Protein AF-A0A8C5JN18-F1 (afdb_monomer)

Radius of gyration: 14.81 Å; Cα contacts (8 Å, |Δi|>4): 117; chains: 1; bounding box: 36×18×41 Å

Sequence (63 aa):
MPGKLKVKIVAGRHLPVMDRASDLTDAFVEVKFGNTTFKTDVYPKSLNPQWNSEWFKFEVSIF

Structure (mmCIF, N/CA/C/O backbone):
data_AF-A0A8C5JN18-F1
#
_entry.id   AF-A0A8C5JN18-F1
#
loop_
_atom_site.group_PDB
_atom_site.id
_atom_site.type_symbol
_atom_site.label_atom_id
_atom_site.label_alt_id
_atom_site.label_comp_id
_atom_site.label_asym_id
_atom_site.label_entity_id
_atom_site.label_seq_id
_atom_site.pdbx_PDB_ins_code
_atom_site.Cartn_x
_atom_site.Cartn_y
_atom_site.Cartn_z
_atom_site.occupancy
_atom_site.B_iso_or_equiv
_atom_site.auth_seq_id
_atom_site.auth_comp_id
_atom_site.auth_asym_id
_atom_site.auth_atom_id
_atom_site.pdbx_PDB_model_num
ATOM 1 N N . MET A 1 1 ? -23.571 -1.242 19.945 1.00 58.94 1 MET A N 1
ATOM 2 C CA . MET A 1 1 ? -22.191 -1.501 20.419 1.00 58.94 1 MET A CA 1
ATOM 3 C C . MET A 1 1 ? -21.234 -0.857 19.430 1.00 58.94 1 MET A C 1
ATOM 5 O O . MET A 1 1 ? -21.332 -1.214 18.261 1.00 58.94 1 MET A O 1
ATOM 9 N N . PRO A 1 2 ? -20.375 0.095 19.834 1.00 79.44 2 PRO A N 1
ATOM 10 C CA . PRO A 1 2 ? -19.353 0.619 18.936 1.00 79.44 2 PRO A CA 1
ATOM 11 C C . PRO A 1 2 ? -18.420 -0.519 18.497 1.00 79.44 2 PRO A C 1
ATOM 13 O O . PRO A 1 2 ? -17.954 -1.307 19.321 1.00 79.44 2 PRO A O 1
ATOM 16 N N . GLY A 1 3 ? -18.218 -0.643 17.189 1.00 89.12 3 GLY A N 1
ATOM 17 C CA . GLY A 1 3 ? -17.376 -1.660 16.566 1.00 89.12 3 GLY A CA 1
ATOM 18 C C . GLY A 1 3 ? -16.017 -1.091 16.171 1.00 89.12 3 GLY A C 1
ATOM 19 O O . GLY A 1 3 ? -15.847 0.119 16.061 1.00 89.12 3 GLY A O 1
ATOM 20 N N . LYS A 1 4 ? -15.037 -1.963 15.922 1.00 92.31 4 LYS A N 1
ATOM 21 C CA . LYS A 1 4 ? -13.729 -1.560 15.386 1.00 92.31 4 LYS A CA 1
ATOM 22 C C . LYS A 1 4 ? -13.438 -2.334 14.114 1.00 92.31 4 LYS A C 1
ATOM 24 O O . LYS A 1 4 ? -13.407 -3.563 14.144 1.00 92.31 4 LYS A O 1
ATOM 29 N N . LEU A 1 5 ? -13.173 -1.621 13.024 1.00 93.88 5 LEU A N 1
ATOM 30 C CA . LEU A 1 5 ? -12.671 -2.204 11.783 1.00 93.88 5 LEU A CA 1
ATOM 31 C C . LEU A 1 5 ? -11.160 -1.975 11.718 1.00 93.88 5 LEU A C 1
ATOM 33 O O . LEU A 1 5 ? -10.687 -0.844 11.820 1.00 93.88 5 LEU A O 1
ATOM 37 N N . LYS A 1 6 ? -10.394 -3.057 11.564 1.00 96.56 6 LYS A N 1
ATOM 38 C CA . LYS A 1 6 ? -8.941 -3.004 11.383 1.00 96.56 6 LYS A CA 1
ATOM 39 C C . LYS A 1 6 ? -8.589 -3.542 10.006 1.00 96.56 6 LYS A C 1
ATOM 41 O O . LYS A 1 6 ? -8.997 -4.646 9.662 1.00 96.56 6 LYS A O 1
ATOM 46 N N . VAL A 1 7 ? -7.818 -2.777 9.244 1.00 97.94 7 VAL A N 1
ATOM 47 C CA . VAL A 1 7 ? -7.386 -3.140 7.891 1.00 97.94 7 VAL A CA 1
ATOM 48 C C . VAL A 1 7 ? -5.867 -3.095 7.833 1.00 97.94 7 VAL A C 1
ATOM 50 O O . VAL A 1 7 ? -5.257 -2.137 8.300 1.00 97.94 7 VAL A O 1
ATOM 53 N N . LYS A 1 8 ? -5.257 -4.131 7.261 1.00 98.12 8 LYS A N 1
ATOM 54 C CA . LYS A 1 8 ? -3.828 -4.176 6.953 1.00 98.12 8 LYS A CA 1
ATOM 55 C C . LYS A 1 8 ? -3.666 -4.437 5.465 1.00 98.12 8 LYS A C 1
ATOM 57 O O . LYS A 1 8 ? -4.227 -5.398 4.942 1.00 98.12 8 LYS A O 1
ATOM 62 N N . ILE A 1 9 ? -2.905 -3.582 4.792 1.00 98.56 9 ILE A N 1
ATOM 63 C CA . ILE A 1 9 ? -2.606 -3.732 3.372 1.00 98.56 9 ILE A CA 1
ATOM 64 C C . ILE A 1 9 ? -1.311 -4.524 3.249 1.00 98.56 9 ILE A C 1
ATOM 66 O O . ILE A 1 9 ? -0.235 -4.056 3.615 1.00 98.56 9 ILE A O 1
ATOM 70 N N . VAL A 1 10 ? -1.430 -5.756 2.761 1.00 98.62 10 VAL A N 1
ATOM 71 C CA . VAL A 1 10 ? -0.288 -6.665 2.621 1.00 98.62 10 VAL A CA 1
ATOM 72 C C . VAL A 1 10 ? 0.413 -6.425 1.288 1.00 98.62 10 VAL A C 1
ATOM 74 O O . VAL A 1 10 ? 1.571 -6.013 1.276 1.00 98.62 10 VAL A O 1
ATOM 77 N N . ALA A 1 11 ? -0.286 -6.640 0.171 1.00 98.69 11 ALA A N 1
ATOM 78 C CA . ALA A 1 11 ? 0.306 -6.593 -1.162 1.00 98.69 11 ALA A CA 1
ATOM 79 C C . ALA A 1 11 ? -0.730 -6.341 -2.267 1.00 98.69 11 ALA A C 1
ATOM 81 O O . ALA A 1 11 ? -1.917 -6.620 -2.091 1.00 98.69 11 ALA A O 1
ATOM 82 N N . GLY A 1 12 ? -0.242 -5.884 -3.419 1.00 98.31 12 GLY A N 1
ATOM 83 C CA . GLY A 1 12 ? -0.924 -5.915 -4.713 1.00 98.31 12 GLY A CA 1
ATOM 84 C C . GLY A 1 12 ? -0.248 -6.937 -5.628 1.00 98.31 12 GLY A C 1
ATOM 85 O O . GLY A 1 12 ? 0.917 -7.278 -5.420 1.00 98.31 12 GLY A O 1
ATOM 86 N N . ARG A 1 13 ? -0.967 -7.470 -6.618 1.00 98.38 13 ARG A N 1
ATOM 87 C CA . ARG A 1 13 ? -0.421 -8.447 -7.574 1.00 98.38 13 ARG A CA 1
ATOM 88 C C . ARG A 1 13 ? -0.955 -8.180 -8.967 1.00 98.38 13 ARG A C 1
ATOM 90 O O . ARG A 1 13 ? -2.138 -7.875 -9.101 1.00 98.38 13 ARG A O 1
ATOM 97 N N . HIS A 1 14 ? -0.095 -8.349 -9.967 1.00 98.25 14 HIS A N 1
ATOM 98 C CA . HIS A 1 14 ? -0.423 -8.155 -11.382 1.00 98.25 14 HIS A CA 1
ATOM 99 C C . HIS A 1 14 ? -1.087 -6.800 -11.663 1.00 98.25 14 HIS A C 1
ATOM 101 O O . HIS A 1 14 ? -2.088 -6.721 -12.376 1.00 98.25 14 HIS A O 1
ATOM 107 N N . LEU A 1 15 ? -0.550 -5.731 -11.071 1.00 98.38 15 LEU A N 1
ATOM 108 C CA . LEU A 1 15 ? -1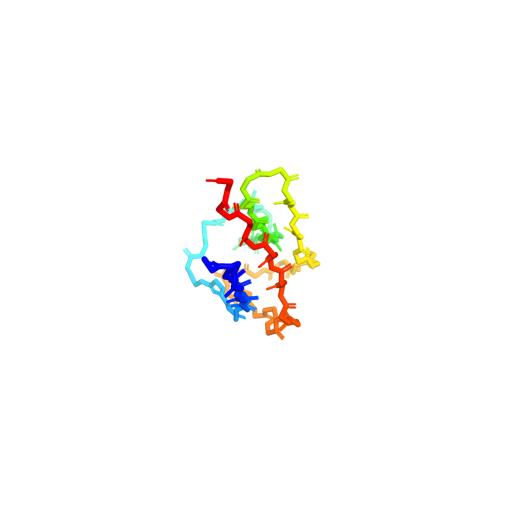.008 -4.384 -11.388 1.00 98.38 15 LEU A CA 1
ATOM 109 C C . LEU A 1 15 ? -0.736 -4.076 -12.869 1.00 98.38 15 LEU A C 1
ATOM 111 O O . LEU A 1 15 ? 0.234 -4.588 -13.433 1.00 98.38 15 LEU A O 1
ATOM 115 N N . PRO A 1 16 ? -1.579 -3.254 -13.512 1.00 98.25 16 PRO A N 1
ATOM 116 C CA . PRO A 1 16 ? -1.321 -2.804 -14.872 1.00 98.25 16 PRO A CA 1
ATOM 117 C C . PRO A 1 16 ? -0.040 -1.971 -14.928 1.00 98.25 16 PRO A C 1
ATOM 119 O O . PRO A 1 16 ? 0.309 -1.293 -13.959 1.00 98.25 16 PRO A O 1
ATOM 122 N N . VAL A 1 17 ? 0.620 -1.991 -16.083 1.00 98.12 17 VAL A N 1
ATOM 123 C CA . VAL A 1 17 ? 1.723 -1.082 -16.404 1.00 98.12 17 VAL A CA 1
ATOM 124 C C . VAL A 1 17 ? 1.162 0.322 -16.603 1.00 98.12 17 VAL A C 1
ATOM 126 O O . VAL A 1 17 ? 0.313 0.527 -17.473 1.00 98.12 17 VAL A O 1
ATOM 129 N N . MET A 1 18 ? 1.647 1.281 -15.816 1.00 97.56 18 MET A N 1
ATOM 130 C CA . MET A 1 18 ? 1.275 2.695 -15.923 1.00 97.56 18 MET A CA 1
ATOM 131 C C . MET A 1 18 ? 2.421 3.564 -16.449 1.00 97.56 18 MET A C 1
ATOM 133 O O . MET A 1 18 ? 2.160 4.619 -17.022 1.00 97.56 18 MET A O 1
ATOM 137 N N . ASP A 1 19 ? 3.670 3.109 -16.328 1.00 97.31 19 ASP A N 1
ATOM 138 C CA . ASP A 1 19 ? 4.833 3.714 -16.971 1.00 97.31 19 ASP A CA 1
ATOM 139 C C . ASP A 1 19 ? 5.400 2.777 -18.046 1.00 97.31 19 ASP A C 1
ATOM 141 O O . ASP A 1 19 ? 6.028 1.762 -17.749 1.00 97.31 19 ASP A O 1
ATOM 145 N N . ARG A 1 20 ? 5.205 3.145 -19.317 1.00 95.44 20 ARG A N 1
ATOM 146 C CA . ARG A 1 20 ? 5.694 2.370 -20.472 1.00 95.44 20 ARG A CA 1
ATOM 147 C C . ARG A 1 20 ? 7.213 2.403 -20.636 1.00 95.44 20 AR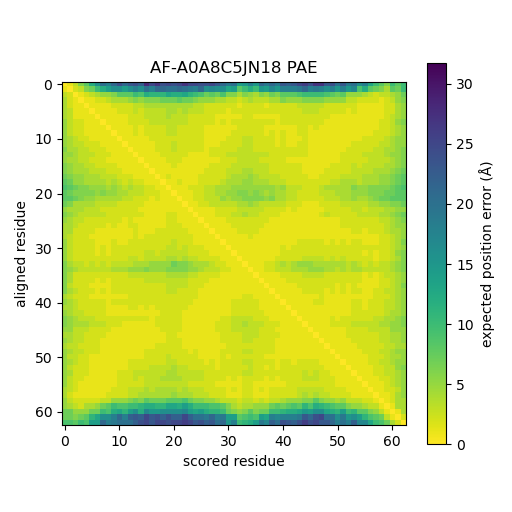G A C 1
ATOM 149 O O . ARG A 1 20 ? 7.740 1.586 -21.376 1.00 95.44 20 ARG A O 1
ATOM 156 N N . ALA A 1 21 ? 7.917 3.357 -20.024 1.00 97.19 21 ALA A N 1
ATOM 157 C CA . ALA A 1 21 ? 9.375 3.410 -20.126 1.00 97.19 21 ALA A CA 1
ATOM 158 C C . ALA A 1 21 ? 10.046 2.372 -19.217 1.00 97.19 21 ALA A C 1
ATOM 160 O O . ALA A 1 21 ? 11.119 1.873 -19.547 1.00 97.19 21 ALA A O 1
ATOM 161 N N . SER A 1 22 ? 9.426 2.061 -18.076 1.00 96.56 22 SER A N 1
ATOM 162 C CA . SER A 1 22 ? 9.929 1.066 -17.127 1.00 96.56 22 SER A CA 1
ATOM 163 C C . SER A 1 22 ? 9.179 -0.265 -17.156 1.00 96.56 22 SER A C 1
ATOM 165 O O . SER A 1 22 ? 9.638 -1.202 -16.512 1.00 96.56 22 SER A O 1
ATOM 167 N N . ASP A 1 23 ? 8.053 -0.349 -17.873 1.00 97.94 23 ASP A N 1
ATOM 168 C CA . ASP A 1 23 ? 7.091 -1.460 -17.826 1.00 97.94 23 ASP A CA 1
ATOM 169 C C . ASP A 1 23 ? 6.567 -1.752 -16.404 1.00 97.94 23 ASP A C 1
ATOM 171 O O . ASP A 1 23 ? 6.180 -2.872 -16.063 1.00 97.94 23 ASP A O 1
ATOM 175 N N . LEU A 1 24 ? 6.557 -0.731 -15.541 1.00 98.31 24 LEU A N 1
ATOM 176 C CA . LEU A 1 24 ? 6.212 -0.842 -14.124 1.00 98.31 24 LEU A CA 1
ATOM 177 C C . LEU A 1 24 ? 5.182 0.225 -13.720 1.00 98.31 24 LEU A C 1
ATOM 179 O O . LEU A 1 24 ? 4.656 0.978 -14.543 1.00 98.31 24 LEU A O 1
ATOM 183 N N . THR A 1 25 ? 4.858 0.249 -12.428 1.00 98.31 25 THR A N 1
ATOM 184 C CA . THR A 1 25 ? 3.895 1.175 -11.827 1.00 98.31 25 THR A CA 1
ATOM 185 C C . THR A 1 25 ? 4.372 1.610 -10.452 1.00 98.31 25 THR A C 1
ATOM 187 O O . THR A 1 25 ? 4.845 0.787 -9.669 1.00 98.31 25 THR A O 1
ATOM 190 N N . ASP A 1 26 ? 4.197 2.892 -10.148 1.00 98.31 26 ASP A N 1
ATOM 191 C CA . ASP A 1 26 ? 4.269 3.421 -8.789 1.00 98.31 26 ASP A CA 1
ATOM 192 C C . ASP A 1 26 ? 2.861 3.355 -8.180 1.00 98.31 26 ASP A C 1
ATOM 194 O O . ASP A 1 26 ? 1.917 3.938 -8.716 1.00 98.31 26 ASP A O 1
ATOM 198 N N . ALA A 1 27 ? 2.687 2.611 -7.089 1.00 98.31 27 ALA A N 1
ATOM 199 C CA . ALA A 1 27 ? 1.366 2.303 -6.539 1.00 98.31 27 ALA A CA 1
ATOM 200 C C . ALA A 1 27 ? 1.242 2.697 -5.065 1.00 98.31 27 ALA A C 1
ATOM 202 O O . ALA A 1 27 ? 2.175 2.533 -4.287 1.00 98.31 27 ALA A O 1
ATOM 203 N N . PHE A 1 28 ? 0.052 3.116 -4.642 1.00 98.62 28 PHE A N 1
ATOM 204 C CA . PHE A 1 28 ? -0.338 3.205 -3.232 1.00 98.62 28 PHE A CA 1
ATOM 205 C C . PHE A 1 28 ? -1.796 2.762 -3.079 1.00 98.62 28 PHE A C 1
ATOM 207 O O . PHE A 1 28 ? -2.538 2.705 -4.061 1.00 98.62 28 PHE A O 1
ATOM 214 N N . VAL A 1 29 ? -2.217 2.449 -1.853 1.00 98.69 29 VAL A N 1
ATOM 215 C CA . VAL A 1 29 ? -3.604 2.078 -1.548 1.00 98.69 29 VAL A CA 1
ATOM 216 C C . VAL A 1 29 ? -4.239 3.141 -0.663 1.00 98.69 29 VAL A C 1
ATOM 218 O O . VAL A 1 29 ? -3.679 3.515 0.365 1.00 98.69 29 VAL A O 1
ATOM 221 N N . GLU A 1 30 ? -5.431 3.596 -1.046 1.00 98.38 30 GLU A N 1
ATOM 222 C CA . GLU A 1 30 ? -6.316 4.401 -0.205 1.00 98.38 30 GLU A CA 1
ATOM 223 C C . GLU A 1 30 ? -7.392 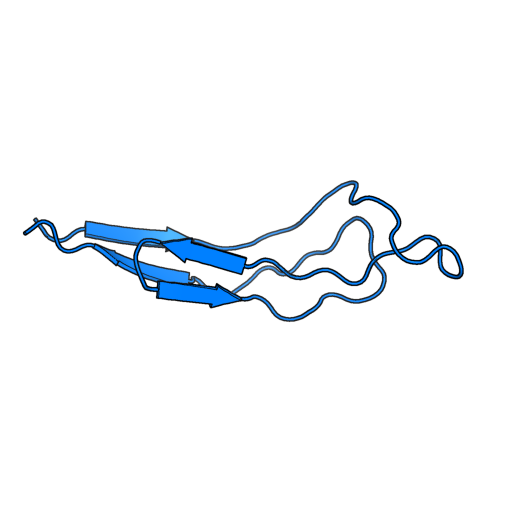3.496 0.415 1.00 98.38 30 GLU A C 1
ATOM 225 O O . GLU A 1 30 ? -8.075 2.754 -0.290 1.00 98.38 30 GLU A O 1
ATOM 230 N N . VAL A 1 31 ? -7.549 3.553 1.739 1.00 97.88 31 VAL A N 1
ATOM 231 C CA . VAL A 1 31 ? -8.591 2.829 2.477 1.00 97.88 31 VAL A CA 1
ATOM 232 C C . VAL A 1 31 ? -9.529 3.848 3.099 1.00 97.88 31 VAL A C 1
ATOM 234 O O . VAL A 1 31 ? -9.112 4.639 3.946 1.00 97.88 31 VAL A O 1
ATOM 237 N N . LYS A 1 32 ? -10.802 3.814 2.708 1.00 97.12 32 LYS A N 1
ATOM 238 C CA . LYS A 1 32 ? -11.825 4.744 3.189 1.00 97.12 32 LYS A CA 1
ATOM 239 C C . LYS A 1 32 ? -12.956 3.999 3.884 1.00 97.12 32 LYS A C 1
ATOM 241 O O . LYS A 1 32 ? -13.497 3.039 3.341 1.00 97.12 32 LYS A O 1
ATOM 246 N N . PHE A 1 33 ? -13.342 4.477 5.061 1.00 94.69 33 PHE A N 1
ATOM 247 C CA . PHE A 1 33 ? -14.526 4.012 5.775 1.00 94.69 33 PHE A CA 1
ATOM 248 C C . PHE A 1 33 ? -15.226 5.207 6.429 1.00 94.69 33 PHE A C 1
ATOM 250 O O . PHE A 1 33 ? -14.656 5.891 7.282 1.00 94.69 33 PHE A O 1
ATOM 257 N N . GLY A 1 34 ? -16.459 5.483 5.994 1.00 91.38 34 GLY A N 1
ATOM 258 C CA . GLY A 1 34 ? -17.168 6.710 6.354 1.00 91.38 34 GLY A CA 1
ATOM 259 C C . GLY A 1 34 ? -16.383 7.957 5.932 1.00 91.38 34 GLY A C 1
ATOM 260 O O . GLY A 1 34 ? -16.024 8.110 4.762 1.00 91.38 34 GLY A O 1
ATOM 261 N N . ASN A 1 35 ? -16.095 8.824 6.905 1.00 92.31 35 ASN A N 1
ATOM 262 C CA . ASN A 1 35 ? -15.352 10.075 6.710 1.00 92.31 35 ASN A CA 1
ATOM 263 C C . ASN A 1 35 ? -13.843 9.938 6.965 1.00 92.31 35 ASN A C 1
ATOM 265 O O . ASN A 1 35 ? -13.11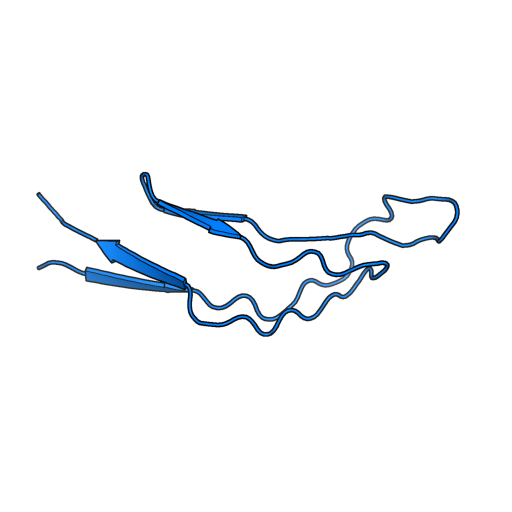3 10.916 6.825 1.00 92.31 35 ASN A O 1
ATOM 269 N N . THR A 1 36 ? -13.370 8.748 7.336 1.00 94.62 36 THR A N 1
ATOM 270 C CA . THR A 1 36 ? -11.954 8.504 7.611 1.00 94.62 36 THR A CA 1
ATOM 271 C C . THR A 1 36 ? -11.297 7.862 6.399 1.00 94.62 36 THR A C 1
ATOM 273 O O . THR A 1 36 ? -11.796 6.86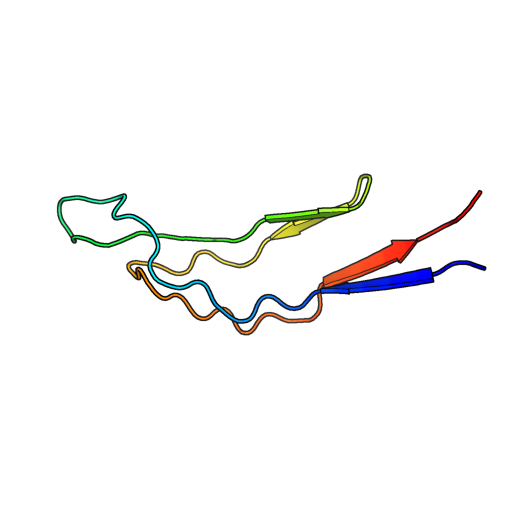8 5.864 1.00 94.62 36 THR A O 1
ATOM 276 N N . THR A 1 37 ? -10.145 8.399 6.011 1.00 97.56 37 THR A N 1
ATOM 277 C CA . THR A 1 37 ? -9.305 7.873 4.936 1.00 97.56 37 THR A CA 1
ATOM 278 C C . THR A 1 37 ? -7.886 7.668 5.450 1.00 97.56 37 THR A C 1
ATOM 280 O O . THR A 1 37 ? -7.316 8.560 6.075 1.00 97.56 37 THR A O 1
ATOM 283 N N . PHE A 1 38 ? -7.301 6.515 5.136 1.00 98.25 38 PHE A N 1
ATOM 284 C CA . PHE A 1 38 ? -5.879 6.232 5.312 1.00 98.25 38 PHE A CA 1
ATOM 285 C C . PHE A 1 38 ? -5.229 5.913 3.969 1.00 98.25 38 PHE A C 1
ATOM 287 O O . PHE A 1 38 ? -5.900 5.479 3.031 1.00 98.25 38 PHE A O 1
ATOM 294 N N . LYS A 1 39 ? -3.914 6.114 3.887 1.00 98.38 39 LYS A N 1
ATOM 295 C CA . LYS A 1 39 ? -3.101 5.792 2.713 1.00 98.38 39 LYS A CA 1
ATOM 296 C C . LYS A 1 39 ? -1.859 5.026 3.133 1.00 98.38 39 LYS A C 1
ATOM 298 O O . LYS A 1 39 ? -1.331 5.260 4.218 1.00 98.38 39 LYS A O 1
ATOM 303 N N . THR A 1 40 ? -1.405 4.122 2.277 1.00 98.69 40 THR A N 1
ATOM 304 C CA . THR A 1 40 ? -0.035 3.607 2.350 1.00 98.69 40 THR A CA 1
ATOM 305 C C . THR A 1 40 ? 0.934 4.614 1.739 1.00 98.69 40 THR A C 1
ATOM 307 O O . THR A 1 40 ? 0.525 5.487 0.970 1.00 98.69 40 THR A O 1
ATOM 310 N N . ASP A 1 41 ? 2.224 4.424 1.993 1.00 98.38 41 ASP A N 1
ATOM 311 C 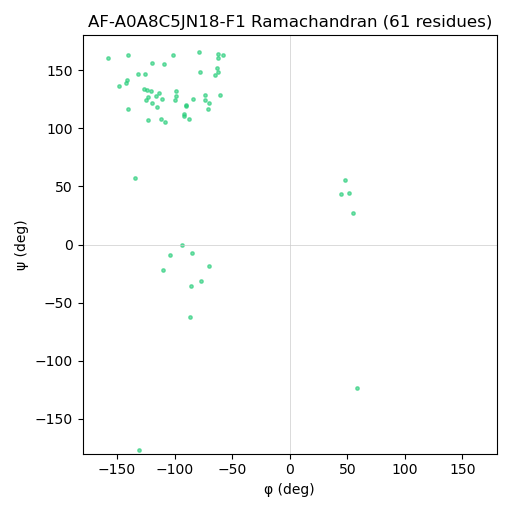CA . ASP A 1 41 ? 3.258 5.040 1.166 1.00 98.38 41 ASP A CA 1
ATOM 312 C C . ASP A 1 41 ? 3.179 4.529 -0.282 1.00 98.38 41 ASP A C 1
ATOM 314 O O . ASP A 1 41 ? 2.601 3.468 -0.574 1.00 98.38 41 ASP A O 1
ATOM 318 N N . VAL A 1 42 ? 3.776 5.295 -1.194 1.00 98.56 42 VAL A N 1
ATOM 319 C CA . VAL A 1 42 ? 3.952 4.879 -2.586 1.00 98.56 42 VAL A CA 1
ATOM 320 C C . VAL A 1 42 ? 5.040 3.812 -2.648 1.00 98.56 42 VAL A C 1
ATOM 322 O O . VAL A 1 42 ? 6.166 4.032 -2.210 1.00 98.56 42 VAL A O 1
ATOM 325 N N . TYR A 1 43 ? 4.706 2.660 -3.220 1.00 98.56 43 TYR A N 1
ATOM 326 C CA . TYR A 1 43 ? 5.656 1.625 -3.592 1.00 98.56 43 TYR A CA 1
ATOM 327 C C . TYR A 1 43 ? 6.083 1.866 -5.044 1.00 98.56 43 TYR A C 1
ATOM 329 O O . TYR A 1 43 ? 5.245 1.731 -5.942 1.00 98.56 43 TYR A O 1
ATOM 337 N N . PRO A 1 44 ? 7.347 2.232 -5.297 1.00 98.19 44 PRO A N 1
ATOM 338 C CA . PRO A 1 44 ? 7.783 2.573 -6.636 1.00 98.19 44 PRO A CA 1
ATOM 339 C C . PRO A 1 44 ? 8.020 1.325 -7.490 1.00 98.19 44 PRO A C 1
ATOM 341 O O . PRO A 1 44 ? 8.474 0.291 -6.995 1.00 98.19 44 PRO A O 1
ATOM 344 N N . LYS A 1 45 ? 7.780 1.459 -8.794 1.00 97.75 45 LYS A N 1
ATOM 345 C CA . LYS A 1 45 ? 8.259 0.574 -9.860 1.00 97.75 45 LYS A CA 1
ATOM 346 C C . LYS A 1 45 ? 8.034 -0.915 -9.583 1.00 97.75 45 LYS A C 1
ATOM 348 O O . LYS A 1 45 ? 8.961 -1.719 -9.622 1.00 97.75 45 LYS A O 1
ATOM 353 N N . SER A 1 46 ? 6.793 -1.307 -9.313 1.00 98.38 46 SER A N 1
ATOM 354 C CA . SER A 1 46 ? 6.440 -2.716 -9.136 1.00 98.38 46 SER A CA 1
ATOM 355 C C . SER A 1 46 ? 5.018 -3.013 -9.584 1.00 98.38 46 SER A C 1
ATOM 357 O O . SER A 1 46 ? 4.075 -2.314 -9.226 1.00 98.38 46 SER A O 1
ATOM 359 N N . LEU A 1 47 ? 4.850 -4.122 -10.307 1.00 98.69 47 LEU A N 1
ATOM 360 C CA . LEU A 1 47 ? 3.525 -4.687 -10.585 1.00 98.69 47 LEU A CA 1
ATOM 361 C C . LEU A 1 47 ? 3.031 -5.603 -9.451 1.00 98.69 47 LEU A C 1
ATOM 363 O O . LEU A 1 47 ? 1.883 -6.048 -9.467 1.00 98.69 47 LEU A O 1
ATOM 367 N N . ASN A 1 48 ? 3.888 -5.898 -8.466 1.00 98.69 48 ASN A N 1
ATOM 368 C CA . ASN A 1 48 ? 3.600 -6.765 -7.320 1.00 98.69 48 ASN A CA 1
ATOM 369 C C 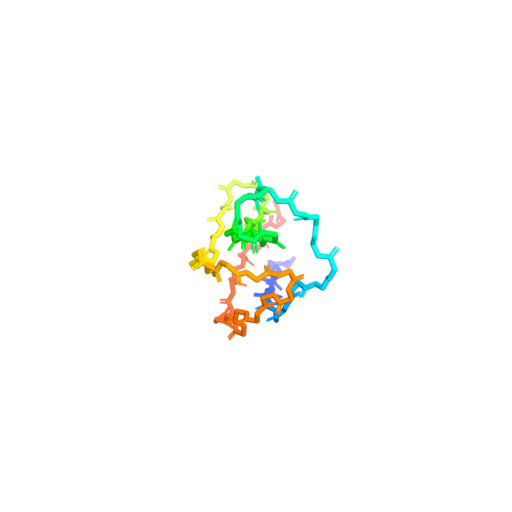. ASN A 1 48 ? 4.097 -6.135 -5.999 1.00 98.69 48 ASN A C 1
ATOM 371 O O . ASN A 1 48 ? 4.942 -6.721 -5.314 1.00 98.69 48 ASN A O 1
ATOM 375 N N . PRO A 1 49 ? 3.648 -4.915 -5.656 1.00 98.62 49 PRO A N 1
ATOM 376 C CA . PRO A 1 49 ? 4.113 -4.208 -4.467 1.00 98.62 49 PRO A CA 1
ATOM 377 C C . PRO A 1 49 ? 3.722 -4.942 -3.179 1.00 98.62 49 PRO A C 1
ATOM 379 O O . PRO A 1 49 ? 2.638 -5.522 -3.077 1.00 98.62 49 PRO A O 1
ATOM 382 N N . GLN A 1 50 ? 4.589 -4.867 -2.169 1.00 98.56 50 GLN A N 1
ATOM 383 C CA . GLN A 1 50 ? 4.317 -5.367 -0.821 1.00 98.56 50 GLN A CA 1
ATOM 384 C C . GLN A 1 50 ? 4.482 -4.237 0.188 1.00 98.56 50 GLN A C 1
ATOM 386 O O . GLN A 1 50 ? 5.599 -3.821 0.480 1.00 98.56 50 GLN A O 1
ATOM 391 N N . TRP A 1 51 ? 3.366 -3.751 0.726 1.00 98.62 51 TRP A N 1
ATOM 392 C CA . TRP A 1 51 ? 3.380 -2.683 1.726 1.00 98.62 51 TRP A CA 1
ATOM 393 C C . TRP A 1 51 ? 3.557 -3.218 3.136 1.00 98.62 51 TRP A C 1
ATOM 395 O O . TRP A 1 51 ? 4.196 -2.565 3.950 1.00 98.62 51 TRP A O 1
ATOM 405 N N . ASN A 1 52 ? 2.976 -4.386 3.434 1.00 97.94 52 ASN A N 1
ATOM 406 C CA . ASN A 1 52 ? 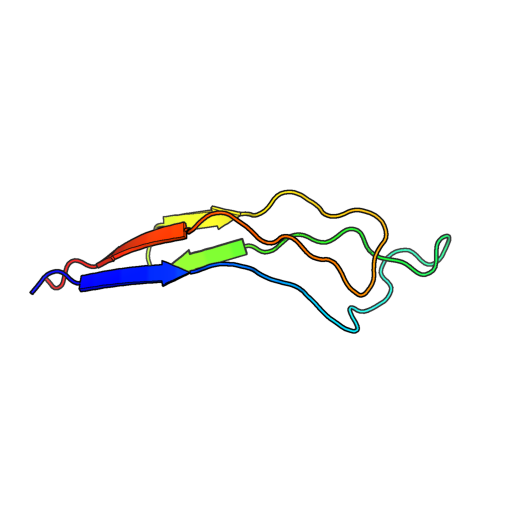2.960 -4.955 4.782 1.00 97.94 52 ASN A CA 1
ATOM 407 C C . ASN A 1 52 ? 2.628 -3.911 5.862 1.00 97.94 52 ASN A C 1
ATOM 409 O O . ASN A 1 52 ? 3.262 -3.887 6.916 1.00 97.94 52 ASN A O 1
ATOM 413 N N . SER A 1 53 ? 1.627 -3.068 5.593 1.00 98.06 53 SER A N 1
ATOM 414 C CA . SER A 1 53 ? 1.365 -1.848 6.356 1.00 98.06 53 SER A CA 1
ATOM 415 C C . SER A 1 53 ? 1.125 -2.109 7.844 1.00 98.06 53 SER A C 1
ATOM 417 O O . SER A 1 53 ? 0.754 -3.210 8.273 1.00 98.06 53 SER A O 1
ATOM 419 N N . GLU A 1 54 ? 1.224 -1.048 8.637 1.00 97.38 54 GLU A N 1
ATOM 420 C CA . GLU A 1 54 ? 0.601 -1.027 9.956 1.00 97.38 54 GLU A CA 1
ATOM 421 C C . GLU A 1 54 ? -0.928 -1.164 9.854 1.00 97.38 54 GLU A C 1
ATOM 423 O O . GLU A 1 54 ? -1.530 -1.009 8.784 1.00 97.38 54 GLU A O 1
ATOM 428 N N . TRP A 1 55 ? -1.572 -1.484 10.978 1.00 97.88 55 TRP A N 1
ATOM 429 C CA . TRP A 1 55 ? -3.031 -1.577 11.044 1.00 97.88 55 TRP A CA 1
ATOM 430 C C . TRP A 1 55 ? -3.678 -0.194 10.958 1.00 97.88 55 TRP A C 1
ATOM 432 O O . TRP A 1 55 ? -3.583 0.600 11.896 1.00 97.88 55 TRP A O 1
ATOM 442 N N . PHE A 1 56 ? -4.450 0.039 9.902 1.00 97.62 56 PHE A N 1
ATOM 443 C CA . PHE A 1 56 ? -5.416 1.128 9.842 1.00 97.62 56 PHE A CA 1
ATOM 444 C C . PHE A 1 56 ? -6.618 0.780 10.715 1.00 97.62 56 PHE A C 1
ATOM 446 O O . PHE A 1 56 ? -7.175 -0.315 10.612 1.00 97.62 56 PHE A O 1
ATOM 453 N N . LYS A 1 57 ? -7.000 1.690 11.611 1.00 96.06 57 LYS A N 1
ATOM 454 C CA . LYS A 1 57 ? -8.042 1.459 12.617 1.00 96.06 57 LYS A CA 1
ATOM 455 C C . LYS A 1 57 ? -9.166 2.462 12.406 1.00 96.06 57 LYS A C 1
ATOM 457 O O . LYS A 1 57 ? -8.938 3.665 12.478 1.00 96.06 57 LYS A O 1
ATOM 462 N N . PHE A 1 58 ? -10.369 1.953 12.189 1.00 94.88 58 PHE A N 1
ATOM 463 C CA . PHE A 1 58 ? -11.589 2.740 12.093 1.00 94.88 58 PHE A CA 1
ATOM 464 C C . PHE A 1 58 ? -12.468 2.444 13.306 1.00 94.88 58 PHE A C 1
ATOM 466 O O . PHE A 1 58 ? -12.779 1.283 13.592 1.00 94.88 58 PHE A O 1
ATOM 473 N N . GLU A 1 59 ? -12.855 3.497 14.020 1.00 90.62 59 GLU A N 1
ATOM 474 C CA . GLU A 1 59 ? -13.861 3.426 15.079 1.00 90.62 59 GLU A CA 1
ATOM 475 C C . GLU A 1 59 ? -15.243 3.534 14.422 1.00 90.62 59 GLU A C 1
ATOM 477 O O . GLU A 1 59 ? -15.507 4.461 13.654 1.00 90.62 59 GLU A O 1
ATOM 482 N N . VAL A 1 60 ? -16.111 2.557 14.679 1.00 86.88 60 VAL A N 1
ATOM 483 C CA . VAL A 1 60 ? -17.456 2.485 14.106 1.00 86.88 60 VAL A CA 1
ATOM 484 C C . VAL A 1 60 ? -18.461 2.783 15.203 1.00 86.88 60 VAL A C 1
ATOM 486 O O . VAL A 1 60 ? -18.741 1.940 16.056 1.00 86.88 60 VAL A O 1
ATOM 489 N N . SER A 1 61 ? -19.027 3.981 15.164 1.00 79.38 61 SER A N 1
ATOM 490 C CA . SER A 1 61 ? -20.144 4.358 16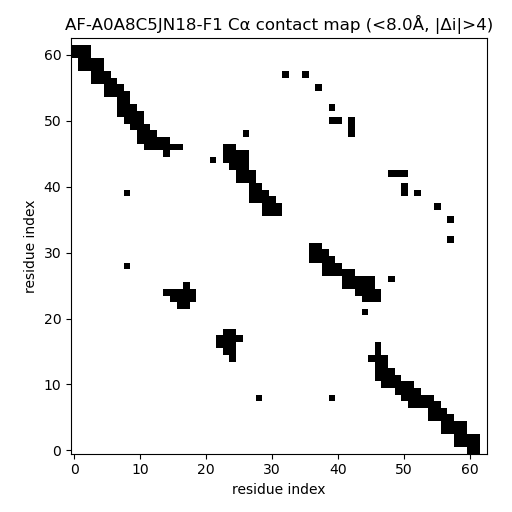.022 1.00 79.38 61 SER A CA 1
ATOM 491 C C . SER A 1 61 ? -21.447 4.015 15.307 1.00 79.38 61 SER A C 1
ATOM 493 O O . SER A 1 61 ? -21.703 4.519 14.216 1.00 79.38 61 SER A O 1
ATOM 495 N N . ILE A 1 62 ? -22.259 3.148 15.907 1.00 68.06 62 ILE A N 1
ATOM 496 C CA . ILE A 1 62 ? -23.661 2.980 15.516 1.00 68.06 62 ILE A CA 1
ATOM 497 C C . ILE A 1 62 ? -24.405 4.022 16.349 1.00 68.06 62 ILE A C 1
ATOM 499 O O . ILE A 1 62 ? -24.418 3.888 17.575 1.00 68.06 62 ILE A O 1
ATOM 503 N N . PHE A 1 63 ? -24.879 5.096 15.717 1.00 62.03 63 PHE A N 1
ATOM 504 C CA . PHE A 1 63 ? -25.851 5.985 16.356 1.00 62.03 63 PHE A CA 1
ATOM 505 C C . PHE A 1 63 ? -27.140 5.208 16.627 1.00 62.03 63 PHE A C 1
ATOM 507 O O . PHE A 1 63 ? -27.495 4.365 15.768 1.00 62.03 63 PHE A O 1
#

Mean predicted aligned error: 3.46 Å

Nearest PDB structures (foldseek):
  6nyt-assembly1_A  TM=9.370E-01  e=5.810E-03  Rattus norvegicus
  5a50-assembly1_B  TM=8.743E-01  e=1.409E-02  Arabidopsis thaliana
  4rj9-assembly1_A  TM=8.588E-01  e=1.328E-02  Oryza sativa Japonica Group
  4ihb-assembly2_B  TM=8.503E-01  e=2.130E-02  Homo sapiens
  3jzy-assembly1_A  TM=8.637E-01  e=2.259E-02  Homo sapiens

Secondary structure (DSSP, 8-state):
--EEEEE---B--SPPP-BTTTTB--B--EEEETTEEEEPPPB-S-SS-B--PPPEEEEE---

InterPro domains:
  IPR000008 C2 domain [PF00168] (3-61)
  IPR000008 C2 domain [PS50004] (1-63)
  IPR035892 C2 domain superfamily [G3DSA:2.60.40.150] (1-62)
  IPR035892 C2 domain superfamily [SSF49562] (3-61)
  IPR038983 C2 domain-containing protein 5 [PTHR37412] (1-60)

Foldseek 3Di:
DKDKDKDWQFKAAQAAQPDPVLSFDFDKDWDDDDPDIDIADTDPGHNIDGRRDDIDMDTGDDD

Organism: Junco hyemalis (NCBI:txid40217)

Solvent-accessible surface area (backbone atoms only — not comparable to full-atom values): 4013 Å² total; per-residue (Å²): 120,73,46,76,52,74,47,62,54,51,66,52,68,81,48,72,69,74,35,85,91,76,67,18,19,72,43,66,53,79,51,75,59,93,94,48,73,49,68,56,72,75,41,70,68,36,38,58,38,73,66,65,44,70,76,47,76,44,83,39,77,70,130

pLDDT: mean 94.82, std 8.17, range [58.94, 98.69]